Protein AF-A0A257VF81-F1 (afdb_monomer)

Foldseek 3Di:
DDDQVPWDKDADDDDDDPPDPDDPNPPPQWIKIKTDDPVVGWIKIKIFRNVFDQAADDDPDPQDQDDPNVLRDCPDPDRGDGMDMDTPPRNVD

Mean predicted aligned error: 8.59 Å

Structure (mmCIF, N/CA/C/O backbone):
data_AF-A0A257VF81-F1
#
_entry.id   AF-A0A257VF81-F1
#
loop_
_atom_site.group_PDB
_atom_site.id
_atom_site.type_symbol
_atom_site.label_atom_id
_atom_site.label_alt_id
_atom_site.label_comp_id
_atom_site.label_asym_id
_atom_site.label_entity_id
_atom_site.label_seq_id
_atom_site.pdbx_PDB_ins_code
_atom_site.Cartn_x
_atom_site.Cartn_y
_atom_site.Cartn_z
_atom_site.occupancy
_atom_site.B_iso_or_equiv
_atom_site.auth_seq_id
_atom_site.auth_comp_id
_atom_site.auth_asym_id
_atom_s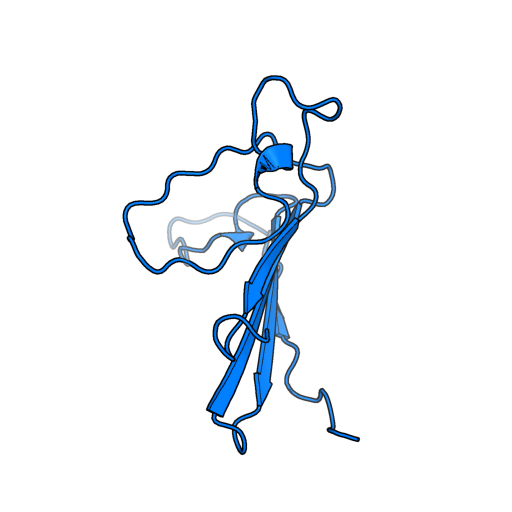ite.auth_atom_id
_atom_site.pdbx_PDB_model_num
ATOM 1 N N . MET A 1 1 ? 1.231 -18.223 -17.392 1.00 38.88 1 MET A N 1
ATOM 2 C CA . MET A 1 1 ? 0.207 -18.329 -16.332 1.00 38.88 1 MET A CA 1
ATOM 3 C C . MET A 1 1 ? 0.995 -18.622 -15.064 1.00 38.88 1 MET A C 1
ATOM 5 O O . MET A 1 1 ? 1.335 -19.772 -14.834 1.00 38.88 1 MET A O 1
ATOM 9 N N . GLY A 1 2 ? 1.514 -17.562 -14.434 1.00 37.22 2 GLY A N 1
ATOM 10 C CA . GLY A 1 2 ? 2.600 -17.647 -13.451 1.00 37.22 2 GLY A CA 1
ATOM 11 C C . GLY A 1 2 ? 2.138 -18.252 -12.130 1.00 37.22 2 GLY A C 1
ATOM 12 O O . GLY A 1 2 ? 1.046 -17.949 -11.657 1.00 37.22 2 GLY A O 1
ATOM 13 N N . ASP A 1 3 ? 2.964 -19.140 -11.591 1.00 38.00 3 ASP A N 1
ATOM 14 C CA . ASP A 1 3 ? 2.799 -19.796 -10.300 1.00 38.00 3 ASP A CA 1
ATOM 15 C C . ASP A 1 3 ? 2.964 -18.772 -9.158 1.00 38.00 3 ASP A C 1
ATOM 17 O O . ASP A 1 3 ? 4.035 -18.202 -8.971 1.00 38.00 3 ASP A O 1
ATOM 21 N N . PHE A 1 4 ? 1.891 -18.528 -8.399 1.00 45.25 4 PHE A N 1
ATOM 22 C CA . PHE A 1 4 ? 1.829 -17.622 -7.242 1.00 45.25 4 PHE A CA 1
ATOM 23 C C . PHE A 1 4 ? 2.441 -18.246 -5.962 1.00 45.25 4 PHE A C 1
ATOM 25 O O . PHE A 1 4 ? 1.970 -17.996 -4.852 1.00 45.25 4 PHE A O 1
ATOM 32 N N . SER A 1 5 ? 3.483 -19.076 -6.074 1.00 45.44 5 SER A N 1
ATOM 33 C CA . SER A 1 5 ? 3.995 -19.911 -4.969 1.00 45.44 5 SER A CA 1
ATOM 34 C C . SER A 1 5 ? 4.730 -19.169 -3.841 1.00 45.44 5 SER A C 1
ATOM 36 O O . SER A 1 5 ? 5.159 -19.800 -2.876 1.00 45.44 5 SER A O 1
ATOM 38 N N . GLN A 1 6 ? 4.847 -17.838 -3.901 1.00 46.41 6 GLN A N 1
ATOM 39 C CA . GLN A 1 6 ? 5.536 -17.019 -2.887 1.00 46.41 6 GLN A CA 1
ATOM 40 C C . GLN A 1 6 ? 4.613 -15.988 -2.204 1.00 46.41 6 GLN A C 1
ATOM 42 O O . GLN A 1 6 ? 5.099 -15.013 -1.630 1.00 46.41 6 GLN A O 1
ATOM 47 N N . SER A 1 7 ? 3.284 -16.172 -2.232 1.00 48.00 7 SER A N 1
ATOM 48 C CA . SER A 1 7 ? 2.370 -15.313 -1.467 1.00 48.00 7 SER A CA 1
ATOM 49 C C . SER A 1 7 ? 2.484 -15.612 0.032 1.00 48.00 7 SER A C 1
ATOM 51 O O . SER A 1 7 ? 1.881 -16.563 0.532 1.00 48.00 7 SER A O 1
ATOM 53 N N . SER A 1 8 ? 3.267 -14.825 0.768 1.00 54.53 8 SER A N 1
ATOM 54 C CA . SER A 1 8 ? 3.331 -14.940 2.229 1.00 54.53 8 SER A CA 1
ATOM 55 C C . SER A 1 8 ? 2.431 -13.883 2.867 1.00 54.53 8 SER A C 1
ATOM 57 O O . SER A 1 8 ? 2.656 -12.685 2.711 1.00 54.53 8 SER A O 1
ATOM 59 N N . ILE A 1 9 ? 1.380 -14.335 3.556 1.00 55.81 9 ILE A N 1
ATOM 60 C CA . ILE A 1 9 ? 0.573 -13.504 4.456 1.00 55.81 9 ILE A CA 1
ATOM 61 C C . ILE A 1 9 ? 1.079 -13.788 5.865 1.00 55.81 9 ILE A C 1
ATOM 63 O O . ILE A 1 9 ? 1.068 -14.941 6.300 1.00 55.81 9 ILE A O 1
ATOM 67 N N . ARG A 1 10 ? 1.547 -12.758 6.570 1.00 57.94 10 ARG A N 1
ATOM 68 C CA . ARG A 1 10 ? 1.955 -12.880 7.976 1.00 57.94 10 ARG A CA 1
ATOM 69 C C . ARG A 1 10 ? 0.864 -12.290 8.868 1.00 57.94 10 ARG A C 1
ATOM 71 O O . ARG A 1 10 ? 0.326 -11.226 8.574 1.00 57.94 10 ARG A O 1
ATOM 78 N N . SER A 1 11 ? 0.520 -13.010 9.930 1.00 51.78 11 SER A N 1
ATOM 79 C CA . SER A 1 11 ? -0.409 -12.578 10.977 1.00 51.78 11 SER A CA 1
ATOM 80 C C . SER A 1 11 ? 0.080 -13.154 12.305 1.00 51.78 11 SER A C 1
ATOM 82 O O . SER A 1 11 ? -0.228 -14.301 12.634 1.00 51.78 11 SER A O 1
ATOM 84 N N . ASP A 1 12 ? 0.910 -12.416 13.029 1.00 53.09 12 ASP A N 1
ATOM 85 C CA . ASP A 1 12 ? 1.467 -12.823 14.314 1.00 53.09 12 ASP A CA 1
ATOM 86 C C . ASP A 1 12 ? 0.842 -12.017 15.454 1.00 53.09 12 ASP A C 1
ATOM 88 O O . ASP A 1 12 ? 1.209 -10.886 15.742 1.00 53.09 12 ASP A O 1
ATOM 92 N N . ALA A 1 13 ? -0.110 -12.636 16.150 1.00 52.78 13 ALA A N 1
ATOM 93 C CA . ALA A 1 13 ? -0.621 -12.112 17.408 1.00 52.78 13 ALA A CA 1
ATOM 94 C C . ALA A 1 13 ? -0.674 -13.231 18.455 1.00 52.78 13 ALA A C 1
ATOM 96 O O . ALA A 1 13 ? -1.675 -13.937 18.554 1.00 52.78 13 ALA A O 1
ATOM 97 N N . SER A 1 14 ? 0.394 -13.382 19.254 1.00 47.12 14 SER A N 1
ATOM 98 C CA . SER A 1 14 ? 0.297 -13.940 20.615 1.00 47.12 14 SER A CA 1
ATOM 99 C C . SER A 1 14 ? 1.549 -13.710 21.488 1.00 47.12 14 SER A C 1
ATOM 101 O O . SER A 1 14 ? 2.608 -14.269 21.221 1.00 47.12 14 SER A O 1
ATOM 103 N N . THR A 1 15 ? 1.316 -13.015 22.612 1.00 47.34 15 THR A N 1
ATOM 104 C CA . THR A 1 15 ? 1.869 -13.238 23.970 1.00 47.34 15 THR A CA 1
ATOM 105 C C . THR A 1 15 ? 3.261 -12.703 24.355 1.00 47.34 15 THR A C 1
ATOM 107 O O . THR A 1 15 ? 4.283 -13.318 24.094 1.00 47.34 15 THR A O 1
ATOM 110 N N . GLY A 1 16 ? 3.243 -11.649 25.187 1.00 50.12 16 GLY A N 1
ATOM 111 C CA . GLY A 1 16 ? 3.938 -11.591 26.485 1.00 50.12 16 GLY A CA 1
ATOM 112 C C . GLY A 1 16 ? 5.468 -11.688 26.515 1.00 50.12 16 GLY A C 1
ATOM 113 O O . GLY A 1 16 ? 6.020 -12.769 26.684 1.00 50.12 16 GLY A O 1
ATOM 114 N N . GLY A 1 17 ? 6.133 -10.531 26.535 1.00 46.16 17 GLY A N 1
ATOM 115 C CA . GLY A 1 17 ? 7.565 -10.388 26.817 1.00 46.16 17 GLY A CA 1
ATOM 116 C C . GLY A 1 17 ? 8.186 -9.333 25.907 1.00 46.16 17 GLY A C 1
ATOM 117 O O . GLY A 1 17 ? 7.998 -9.379 24.700 1.00 46.16 17 GLY A O 1
ATOM 118 N N . LEU A 1 18 ? 8.874 -8.340 26.473 1.00 55.81 18 LEU A N 1
ATOM 119 C CA . LEU A 1 18 ? 9.494 -7.237 25.728 1.00 55.81 18 LEU A CA 1
ATOM 120 C C . LEU A 1 18 ? 10.650 -7.739 24.838 1.00 55.81 18 LEU A C 1
ATOM 122 O O . LEU A 1 18 ? 11.814 -7.681 25.222 1.00 55.81 18 LEU A O 1
ATOM 126 N N . CYS A 1 19 ? 10.311 -8.211 23.641 1.00 50.38 19 CYS A N 1
ATOM 127 C CA . CYS A 1 19 ? 11.175 -8.352 22.469 1.00 50.38 19 CYS A CA 1
ATOM 128 C C . CYS A 1 19 ? 10.310 -8.184 21.205 1.00 50.38 19 CYS A C 1
ATOM 130 O O . CYS A 1 19 ? 10.089 -9.118 20.447 1.00 50.38 19 CYS A O 1
ATOM 132 N N . HIS A 1 20 ? 9.762 -6.979 21.024 1.00 57.50 20 HIS A N 1
ATOM 133 C CA . HIS A 1 20 ? 8.877 -6.623 19.911 1.00 57.50 20 HIS A CA 1
ATOM 134 C C . HIS A 1 20 ? 9.596 -6.850 18.574 1.00 57.50 20 HIS A C 1
ATOM 136 O O . HIS A 1 20 ? 10.555 -6.141 18.248 1.00 57.50 20 HIS A O 1
ATOM 142 N N . SER A 1 21 ? 9.163 -7.850 17.807 1.00 64.38 21 SER A N 1
ATOM 143 C CA . SER A 1 21 ? 9.548 -8.018 16.408 1.00 64.38 21 SER A CA 1
ATOM 144 C C . SER A 1 21 ? 8.787 -6.980 15.592 1.00 64.38 21 SER A C 1
ATOM 146 O O . SER A 1 21 ? 7.831 -7.322 14.908 1.00 64.38 21 SER A O 1
ATOM 148 N N . GLY A 1 22 ? 9.191 -5.714 15.739 1.00 74.19 22 GLY A N 1
ATOM 149 C CA . GLY A 1 22 ? 8.465 -4.550 15.240 1.00 74.19 22 GLY A CA 1
ATOM 150 C C . GLY A 1 22 ? 7.886 -4.777 13.847 1.00 74.19 22 GLY A C 1
ATOM 151 O O . GLY A 1 22 ? 8.625 -5.013 12.888 1.00 74.19 22 GLY A O 1
ATOM 152 N N . GLY A 1 23 ? 6.563 -4.723 13.745 1.00 85.81 23 GLY A N 1
ATOM 153 C CA . GLY A 1 23 ? 5.855 -5.008 12.507 1.00 85.81 23 GLY A CA 1
ATOM 154 C C . GLY A 1 23 ? 4.427 -4.481 12.516 1.00 85.81 23 GLY A C 1
ATOM 155 O O . GLY A 1 23 ? 3.784 -4.338 13.549 1.00 85.81 23 GLY A O 1
ATOM 156 N N . MET A 1 24 ? 3.898 -4.193 11.328 1.00 86.81 24 MET A N 1
ATOM 157 C CA . MET A 1 24 ? 2.538 -3.663 11.184 1.00 86.81 24 MET A CA 1
ATOM 158 C C . MET A 1 24 ? 1.455 -4.699 11.535 1.00 86.81 24 MET A C 1
ATOM 160 O O . MET A 1 24 ? 0.338 -4.327 11.879 1.00 86.81 24 MET A O 1
ATOM 164 N N . THR A 1 25 ? 1.790 -5.992 11.480 1.00 92.25 25 THR A N 1
ATOM 165 C CA . THR A 1 25 ? 0.901 -7.121 11.809 1.00 92.25 25 THR A CA 1
ATOM 166 C C . THR A 1 25 ? 0.687 -7.318 13.307 1.00 92.25 25 THR A C 1
ATOM 168 O O . THR A 1 25 ? -0.220 -8.048 13.697 1.00 92.25 25 THR A O 1
ATOM 171 N N . GLU A 1 26 ? 1.456 -6.624 14.149 1.00 90.19 26 GLU A N 1
ATOM 172 C CA . GLU A 1 26 ? 1.243 -6.617 15.598 1.00 90.19 26 GLU A CA 1
ATOM 173 C C . GLU A 1 26 ? -0.003 -5.809 15.991 1.00 90.19 26 GLU A C 1
ATOM 175 O O . GLU A 1 26 ? -0.511 -5.945 17.105 1.00 90.19 26 GLU A O 1
ATOM 180 N N . ILE A 1 27 ? -0.521 -4.985 15.072 1.00 90.38 27 ILE A N 1
ATOM 181 C CA . ILE A 1 27 ? -1.809 -4.309 15.207 1.00 90.38 27 ILE A CA 1
ATOM 182 C C . ILE A 1 27 ? -2.914 -5.326 14.874 1.00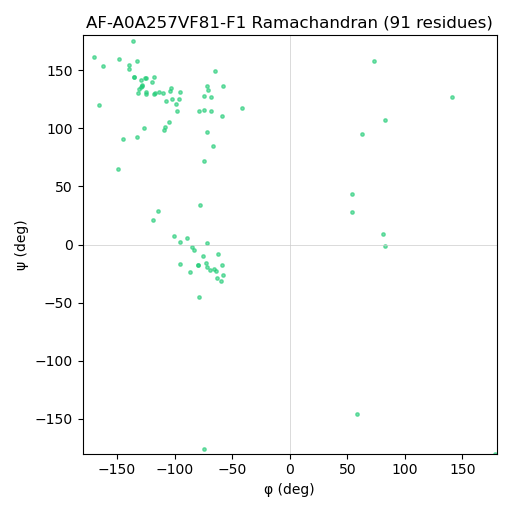 90.38 27 ILE A C 1
ATOM 184 O O . ILE A 1 27 ? -3.022 -5.756 13.721 1.00 90.38 27 ILE A O 1
ATOM 188 N N . PRO A 1 28 ? -3.774 -5.706 15.839 1.00 90.81 28 PRO A N 1
ATOM 189 C CA . PRO A 1 28 ? -4.827 -6.684 15.594 1.00 90.81 28 PRO A CA 1
ATOM 190 C C . PRO A 1 28 ? -5.762 -6.255 14.458 1.00 90.81 28 PRO A C 1
ATOM 192 O O . PRO A 1 28 ? -6.197 -5.106 14.398 1.00 90.81 28 PRO A O 1
ATOM 195 N N . GLY A 1 29 ? -6.094 -7.195 13.573 1.00 90.31 29 GLY A N 1
ATOM 196 C CA . GLY A 1 29 ? -6.965 -6.948 12.419 1.00 90.31 29 GLY A CA 1
ATOM 197 C C . GLY A 1 29 ? -6.260 -6.335 11.204 1.00 90.31 29 GLY A C 1
ATOM 198 O O . GLY A 1 29 ? -6.913 -6.160 10.172 1.00 90.31 29 GLY A O 1
ATOM 199 N N . ILE A 1 30 ? -4.953 -6.053 11.293 1.00 94.50 30 ILE A N 1
ATOM 200 C CA . ILE A 1 30 ? -4.116 -5.709 10.141 1.00 94.50 30 ILE A CA 1
ATOM 201 C C . ILE A 1 30 ? -3.389 -6.957 9.644 1.00 9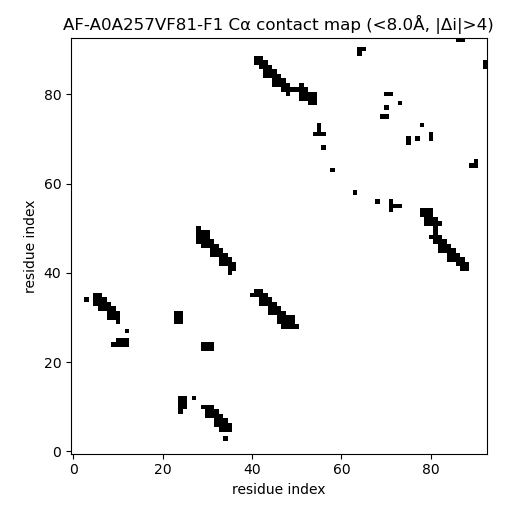4.50 30 ILE A C 1
ATOM 203 O O . ILE A 1 30 ? -2.665 -7.624 10.382 1.00 94.50 30 ILE A O 1
ATOM 207 N N . LYS A 1 31 ? -3.560 -7.261 8.359 1.00 95.31 31 LYS A N 1
ATOM 208 C CA . LYS A 1 31 ? -2.840 -8.327 7.659 1.00 95.31 31 LYS A CA 1
ATOM 209 C C . LYS A 1 31 ? -2.016 -7.728 6.535 1.00 95.31 31 LYS A C 1
ATOM 211 O O . LYS A 1 31 ? -2.457 -6.793 5.874 1.00 95.31 31 LYS A O 1
ATOM 216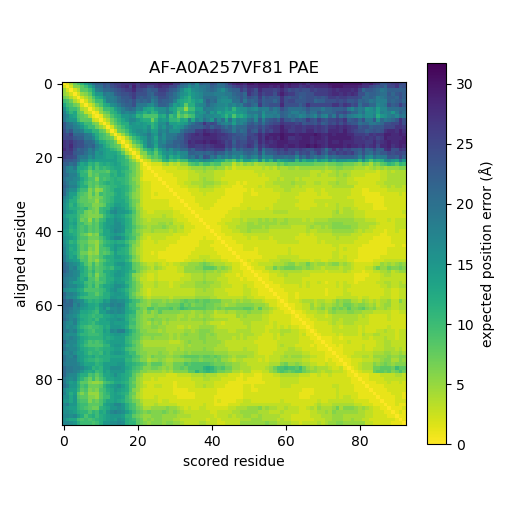 N N . VAL A 1 32 ? -0.839 -8.292 6.294 1.00 96.06 32 VAL A N 1
ATOM 217 C CA . VAL A 1 32 ? 0.028 -7.876 5.187 1.00 96.06 32 VAL A CA 1
ATOM 218 C C . VAL A 1 32 ? 0.348 -9.087 4.328 1.00 96.06 32 VAL A C 1
ATOM 220 O O . VAL A 1 32 ? 0.745 -10.133 4.848 1.00 96.06 32 VAL A O 1
ATOM 223 N N . GLY A 1 33 ? 0.147 -8.945 3.022 1.00 95.12 33 GLY A N 1
ATOM 224 C CA . GLY A 1 33 ? 0.485 -9.942 2.016 1.00 95.12 33 GLY A CA 1
ATOM 225 C C . GLY A 1 33 ? 1.396 -9.353 0.949 1.00 95.12 33 GLY A C 1
ATOM 226 O O . GLY A 1 33 ? 1.228 -8.202 0.549 1.00 95.12 33 GLY A O 1
ATOM 227 N N . HIS A 1 34 ? 2.339 -10.154 0.468 1.00 96.50 34 HIS A N 1
ATOM 228 C CA . HIS A 1 34 ? 3.234 -9.783 -0.626 1.00 96.50 34 HIS A CA 1
ATOM 229 C C . HIS A 1 34 ? 3.163 -10.828 -1.730 1.00 96.50 34 HIS A C 1
ATOM 231 O O . HIS A 1 34 ? 3.090 -12.023 -1.439 1.00 96.50 34 HIS A O 1
ATOM 237 N N . ALA A 1 35 ? 3.236 -10.387 -2.979 1.00 96.44 35 ALA A N 1
ATOM 238 C CA . ALA A 1 35 ? 3.470 -11.247 -4.129 1.00 96.44 35 ALA A CA 1
ATOM 239 C C . ALA A 1 35 ? 4.577 -10.626 -4.981 1.00 96.44 35 ALA A C 1
ATOM 241 O O . ALA A 1 35 ? 4.512 -9.442 -5.301 1.00 96.44 35 ALA A O 1
ATOM 242 N N . SER A 1 36 ? 5.582 -11.419 -5.346 1.00 96.75 36 SER A N 1
ATOM 243 C CA . SER A 1 36 ? 6.737 -10.958 -6.120 1.00 96.75 36 SER A CA 1
ATOM 244 C C . SER A 1 36 ? 6.961 -11.861 -7.323 1.00 96.75 36 SER A C 1
ATOM 246 O O . SER A 1 36 ? 6.953 -13.084 -7.189 1.00 96.75 36 SER A O 1
ATOM 248 N N . ASP A 1 37 ? 7.209 -11.248 -8.475 1.00 96.31 37 ASP A N 1
ATOM 249 C CA . ASP A 1 37 ? 7.725 -11.901 -9.671 1.00 96.31 37 ASP A CA 1
ATOM 250 C C . ASP A 1 37 ? 9.204 -11.522 -9.817 1.00 96.31 37 ASP A C 1
ATOM 252 O O . ASP A 1 37 ? 9.554 -10.387 -10.155 1.00 96.31 37 ASP A O 1
ATOM 256 N N . PHE A 1 38 ? 10.081 -12.479 -9.513 1.00 95.31 38 PHE A N 1
ATOM 257 C CA . PHE A 1 38 ? 11.528 -12.274 -9.546 1.00 95.31 38 PHE A CA 1
ATOM 258 C C . PHE A 1 38 ? 12.118 -12.341 -10.959 1.00 95.31 38 PHE A C 1
ATOM 260 O O . PHE A 1 38 ? 13.231 -11.854 -11.152 1.00 95.31 38 PHE A O 1
ATOM 267 N N . GLU A 1 39 ? 11.406 -12.900 -11.943 1.00 96.38 39 GLU A N 1
ATOM 268 C CA . GLU A 1 39 ? 11.854 -12.882 -13.341 1.00 96.38 39 GLU A CA 1
ATOM 269 C C . GLU A 1 39 ? 11.558 -11.519 -13.973 1.00 96.38 39 GLU A C 1
ATOM 271 O O . GLU A 1 39 ? 12.429 -10.921 -14.607 1.00 96.38 39 GLU A O 1
ATOM 276 N N . ALA A 1 40 ? 10.352 -10.991 -13.745 1.00 94.88 40 ALA A N 1
ATOM 277 C CA . ALA A 1 40 ? 9.937 -9.675 -14.230 1.00 94.88 40 ALA A CA 1
ATOM 278 C C . ALA A 1 40 ? 10.397 -8.505 -13.335 1.00 94.88 40 ALA A C 1
ATOM 280 O O . ALA A 1 40 ? 10.185 -7.345 -13.691 1.00 94.88 40 ALA A O 1
ATOM 281 N N . LEU A 1 41 ? 11.024 -8.794 -12.187 1.00 95.44 41 LEU A N 1
ATOM 282 C CA . LEU A 1 41 ? 11.498 -7.816 -11.196 1.00 95.44 41 LEU A CA 1
ATOM 283 C C . LEU A 1 41 ? 10.394 -6.853 -10.722 1.00 95.44 41 LEU A C 1
ATOM 285 O O . LEU A 1 41 ? 10.606 -5.645 -10.600 1.00 95.44 41 LEU A O 1
ATOM 289 N N . THR A 1 42 ? 9.207 -7.389 -10.448 1.00 96.25 42 THR A N 1
ATOM 290 C CA . THR A 1 42 ? 8.045 -6.621 -9.981 1.00 96.25 42 THR A CA 1
ATOM 291 C C . THR A 1 42 ? 7.328 -7.346 -8.843 1.00 96.25 42 THR A C 1
ATOM 293 O O . THR A 1 42 ? 7.679 -8.462 -8.465 1.00 96.25 42 THR A O 1
ATOM 296 N N . GLY A 1 43 ? 6.318 -6.712 -8.264 1.00 96.88 43 GLY A N 1
ATOM 297 C CA . GLY A 1 43 ? 5.500 -7.307 -7.219 1.00 96.88 43 GLY A CA 1
ATOM 298 C C . GLY A 1 43 ? 4.443 -6.346 -6.709 1.00 96.88 43 GLY A C 1
ATOM 299 O O . GLY A 1 43 ? 4.358 -5.202 -7.151 1.00 96.88 43 GLY A O 1
ATOM 300 N N . CYS A 1 44 ? 3.652 -6.805 -5.752 1.00 97.25 44 CYS A N 1
ATOM 301 C CA . CYS A 1 44 ? 2.711 -5.974 -5.029 1.00 97.25 44 CYS A CA 1
ATOM 302 C C . CYS A 1 44 ? 2.686 -6.337 -3.544 1.00 97.25 44 CYS A C 1
ATOM 304 O O . CYS A 1 44 ? 3.028 -7.446 -3.124 1.00 97.25 44 CYS A O 1
ATOM 306 N N . THR A 1 45 ? 2.297 -5.361 -2.738 1.00 97.44 45 THR A N 1
ATOM 307 C CA . THR A 1 45 ? 2.069 -5.501 -1.305 1.00 97.44 45 THR A CA 1
ATOM 308 C C . THR A 1 45 ? 0.662 -5.033 -1.001 1.00 97.44 45 THR A C 1
ATOM 310 O O . THR A 1 45 ? 0.272 -3.945 -1.416 1.00 97.44 45 THR A O 1
ATOM 313 N N . VAL A 1 46 ? -0.084 -5.840 -0.259 1.00 97.31 46 VAL A N 1
ATOM 314 C CA . VAL A 1 46 ? -1.445 -5.528 0.167 1.00 97.31 46 VAL A CA 1
ATOM 315 C C . VAL A 1 46 ? -1.483 -5.474 1.682 1.00 97.31 46 VAL A C 1
ATOM 317 O O . VAL A 1 46 ? -1.047 -6.405 2.359 1.00 97.31 46 VAL A O 1
ATOM 320 N N . ILE A 1 47 ? -2.043 -4.391 2.201 1.00 96.62 47 ILE A N 1
ATOM 321 C CA . ILE A 1 47 ? -2.429 -4.250 3.600 1.00 96.62 47 ILE A CA 1
ATOM 322 C C . ILE A 1 47 ? -3.939 -4.448 3.651 1.00 96.62 47 ILE A C 1
ATOM 324 O O . ILE A 1 47 ? -4.658 -3.764 2.929 1.00 96.62 47 ILE A O 1
ATOM 328 N N . LEU A 1 48 ? -4.419 -5.374 4.476 1.00 96.75 48 LEU A N 1
ATOM 329 C CA . LEU A 1 48 ? -5.839 -5.645 4.682 1.00 96.75 48 LEU A CA 1
ATOM 330 C C . LEU A 1 48 ? -6.239 -5.278 6.109 1.00 96.75 48 LEU A C 1
ATOM 332 O O . LEU A 1 48 ? -5.598 -5.708 7.067 1.00 96.75 48 LEU A O 1
ATOM 336 N N . CYS A 1 49 ? -7.329 -4.531 6.226 1.00 95.88 49 CYS A N 1
ATOM 337 C CA . CYS A 1 49 ? -7.951 -4.111 7.474 1.00 95.88 49 CYS A CA 1
ATOM 338 C C . CYS A 1 49 ? -9.273 -4.876 7.622 1.00 95.88 49 CYS A C 1
ATOM 340 O O . CYS A 1 49 ? -10.277 -4.491 7.022 1.00 95.88 49 CYS A O 1
ATOM 342 N N . GLU A 1 50 ? -9.291 -5.968 8.392 1.00 91.31 50 GLU A N 1
ATOM 343 C CA . GLU A 1 50 ? -10.420 -6.922 8.405 1.00 91.31 50 GLU A CA 1
ATOM 344 C C . GLU A 1 50 ? -11.764 -6.304 8.826 1.00 91.31 50 GLU A C 1
ATOM 346 O O . GLU A 1 50 ? -12.810 -6.721 8.336 1.00 91.31 50 GLU A O 1
ATOM 351 N N . GLY A 1 51 ? -11.740 -5.298 9.705 1.00 90.88 51 GLY A N 1
ATOM 352 C CA . GLY A 1 51 ? -12.922 -4.533 10.129 1.00 90.88 51 GLY A CA 1
ATOM 353 C C . GLY A 1 51 ? -13.076 -3.171 9.445 1.00 90.88 51 GLY A C 1
ATOM 354 O O . GLY A 1 51 ? -13.919 -2.378 9.861 1.00 90.88 51 GLY A O 1
ATOM 355 N N . GLY A 1 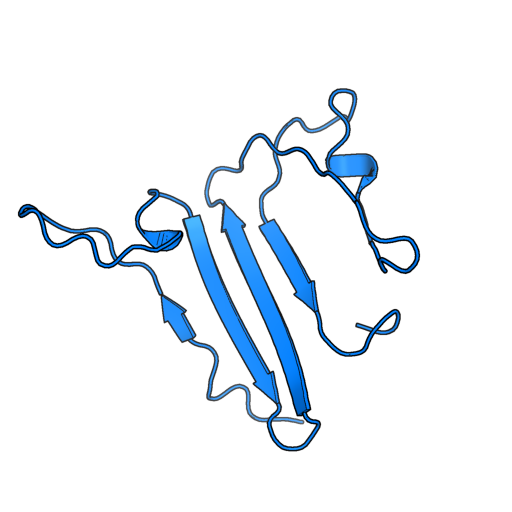52 ? -12.243 -2.878 8.444 1.00 93.31 52 GLY A N 1
ATOM 356 C CA . GLY A 1 52 ? -12.039 -1.527 7.933 1.00 93.31 52 GLY A CA 1
ATOM 357 C C . GLY A 1 52 ? -11.221 -0.652 8.892 1.00 93.31 52 GLY A C 1
ATOM 358 O O . GLY A 1 52 ? -11.123 -0.913 10.091 1.00 93.31 52 GLY A O 1
ATOM 359 N N . ALA A 1 53 ? -10.606 0.395 8.354 1.00 93.94 53 ALA A N 1
ATOM 360 C CA . ALA A 1 53 ? -9.838 1.373 9.115 1.00 93.94 53 ALA A CA 1
ATOM 361 C C . ALA A 1 53 ? -10.179 2.795 8.666 1.00 93.94 53 ALA A C 1
ATOM 363 O O . ALA A 1 53 ? -10.394 3.044 7.479 1.00 93.94 53 ALA A O 1
ATOM 364 N N . VAL A 1 54 ? -10.189 3.732 9.615 1.00 93.94 54 VAL A N 1
ATOM 365 C CA . VAL A 1 54 ? -10.161 5.162 9.289 1.00 93.94 54 VAL A CA 1
ATOM 366 C C . VAL A 1 54 ? -8.786 5.464 8.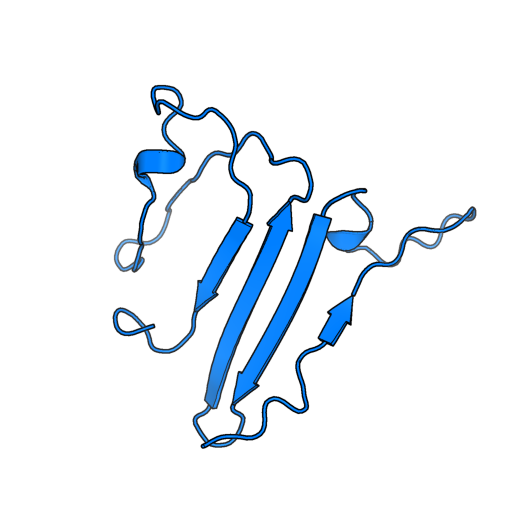709 1.00 93.94 54 VAL A C 1
ATOM 368 O O . VAL A 1 54 ? -7.771 5.131 9.322 1.00 93.94 54 VAL A O 1
ATOM 371 N N . ALA A 1 55 ? -8.753 6.074 7.530 1.00 92.69 55 ALA A N 1
ATOM 372 C CA . ALA A 1 55 ? -7.524 6.294 6.790 1.00 92.69 55 ALA A CA 1
ATOM 373 C C . ALA A 1 55 ? -7.427 7.734 6.278 1.00 92.69 55 ALA A C 1
ATOM 375 O O . ALA A 1 55 ? -8.422 8.444 6.149 1.00 92.69 55 ALA A O 1
ATOM 376 N N . GLY A 1 56 ? -6.196 8.147 6.003 1.00 93.00 56 GLY A N 1
ATOM 377 C CA . GLY A 1 56 ? -5.851 9.395 5.341 1.00 93.00 56 GLY A CA 1
ATOM 378 C C . GLY A 1 56 ? -4.581 9.180 4.527 1.00 93.00 56 GLY A C 1
ATOM 379 O O . GLY A 1 56 ? -3.829 8.235 4.778 1.00 93.00 56 GLY A O 1
ATOM 380 N N . VAL A 1 57 ? -4.352 10.042 3.543 1.00 94.06 57 VAL A N 1
ATOM 381 C CA . VAL A 1 57 ? -3.210 9.947 2.632 1.00 94.06 57 VAL A CA 1
ATOM 382 C C . VAL A 1 57 ? -2.485 11.285 2.561 1.00 94.06 57 VAL A C 1
ATOM 384 O O . VAL A 1 57 ? -3.116 12.339 2.542 1.00 94.06 57 VAL A O 1
ATOM 387 N N . ASP A 1 58 ? -1.159 11.227 2.503 1.00 95.00 58 ASP A N 1
ATOM 388 C CA . ASP A 1 58 ? -0.294 12.358 2.189 1.00 95.00 58 ASP A CA 1
ATOM 389 C C . ASP A 1 58 ? 0.665 11.953 1.066 1.00 95.00 58 ASP A C 1
ATOM 391 O O . ASP A 1 58 ? 1.192 10.837 1.058 1.00 95.00 58 ASP A O 1
ATOM 395 N N . ILE A 1 59 ? 0.868 12.846 0.098 1.00 94.44 59 ILE A N 1
ATOM 396 C CA . ILE A 1 59 ? 1.676 12.586 -1.097 1.00 94.44 59 ILE A CA 1
ATOM 397 C C . ILE A 1 59 ? 2.731 13.674 -1.218 1.00 94.44 59 ILE A C 1
ATOM 399 O O . ILE A 1 59 ? 2.481 14.757 -1.743 1.00 94.44 59 ILE A O 1
ATOM 403 N N . GLY A 1 60 ? 3.951 13.353 -0.798 1.00 94.44 60 GLY A N 1
ATOM 404 C CA . GLY A 1 60 ? 5.096 14.243 -0.994 1.00 94.44 60 GLY A CA 1
ATOM 405 C C . GLY A 1 60 ? 5.705 14.184 -2.403 1.00 94.44 60 GLY A C 1
ATOM 406 O O . GLY A 1 60 ? 6.463 15.073 -2.783 1.00 94.44 60 GLY A O 1
ATOM 407 N N . GLY A 1 61 ? 5.422 13.132 -3.181 1.00 93.44 61 GLY A N 1
ATOM 408 C CA . GLY A 1 61 ? 6.054 12.876 -4.480 1.00 93.44 61 GLY A CA 1
ATOM 409 C C . GLY A 1 61 ? 5.255 13.404 -5.675 1.00 93.44 61 GLY A C 1
ATOM 410 O O . GLY A 1 61 ? 4.081 13.079 -5.832 1.00 93.44 61 GLY A O 1
ATOM 411 N N . ALA A 1 62 ? 5.914 14.133 -6.581 1.00 91.50 62 ALA A N 1
ATOM 412 C CA . ALA A 1 62 ? 5.270 14.735 -7.757 1.00 91.50 62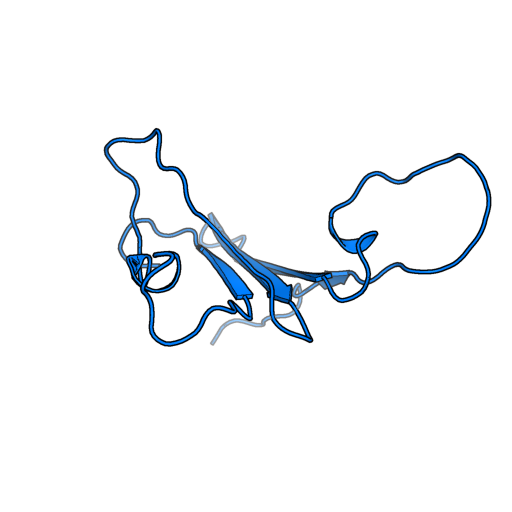 ALA A CA 1
ATOM 413 C C . ALA A 1 62 ? 4.861 13.733 -8.860 1.00 91.50 62 ALA A C 1
ATOM 415 O O . ALA A 1 62 ? 4.028 14.058 -9.698 1.00 91.50 62 ALA A O 1
ATOM 416 N N . ALA A 1 63 ? 5.444 12.530 -8.876 1.00 92.62 63 ALA A N 1
ATOM 417 C CA . ALA A 1 63 ? 5.205 11.499 -9.894 1.00 92.62 63 ALA A CA 1
ATOM 418 C C . ALA A 1 63 ? 4.518 10.247 -9.315 1.00 92.62 63 ALA A C 1
ATOM 420 O O . ALA A 1 63 ? 4.735 9.133 -9.789 1.00 92.62 63 ALA A O 1
ATOM 421 N N . THR A 1 64 ? 3.728 10.419 -8.254 1.00 92.56 64 THR A N 1
ATOM 422 C CA . THR A 1 64 ? 3.031 9.310 -7.592 1.00 92.56 64 THR A CA 1
ATOM 423 C C . THR A 1 64 ? 1.856 8.845 -8.453 1.00 92.56 64 THR A C 1
ATOM 425 O O . THR A 1 64 ? 0.908 9.597 -8.671 1.00 92.56 64 THR A O 1
ATOM 428 N N . GLY A 1 65 ? 1.913 7.605 -8.941 1.00 92.69 65 GLY A N 1
ATOM 429 C CA . GLY A 1 65 ? 0.767 6.935 -9.556 1.00 92.69 65 GLY A CA 1
ATOM 430 C C . GLY A 1 65 ? -0.216 6.510 -8.471 1.00 92.69 65 GLY A C 1
ATOM 431 O O . GLY A 1 65 ? 0.188 5.893 -7.487 1.00 92.69 65 GLY A O 1
ATOM 432 N N . THR A 1 66 ? -1.484 6.884 -8.611 1.00 94.25 66 THR A N 1
ATOM 433 C CA . THR A 1 66 ? -2.499 6.632 -7.584 1.00 94.25 66 THR A CA 1
ATOM 434 C C . THR A 1 66 ? -3.810 6.209 -8.222 1.00 94.25 66 THR A C 1
ATOM 436 O O . THR A 1 66 ? -4.103 6.587 -9.355 1.00 94.25 66 THR A O 1
ATOM 439 N N . GLN A 1 67 ? -4.582 5.417 -7.487 1.00 92.94 67 GLN A N 1
ATOM 440 C CA . GLN A 1 67 ? -5.944 5.027 -7.828 1.00 92.94 67 GLN A CA 1
ATOM 441 C C . GLN A 1 67 ? -6.802 5.152 -6.568 1.00 92.94 67 GLN A C 1
ATOM 443 O O . GLN A 1 67 ? -6.316 4.908 -5.465 1.00 92.94 67 GLN A O 1
ATOM 448 N N . GLU A 1 68 ? -8.060 5.556 -6.733 1.00 91.81 68 GLU A N 1
ATOM 449 C CA . GLU A 1 68 ? -9.073 5.626 -5.665 1.00 91.81 68 GLU A CA 1
ATOM 450 C C . GLU A 1 68 ? -8.704 6.433 -4.401 1.00 91.81 68 GLU A C 1
ATOM 452 O O . GLU A 1 68 ? -9.242 6.195 -3.318 1.00 91.81 68 GLU A O 1
ATOM 457 N N . LEU A 1 69 ? -7.838 7.445 -4.515 1.00 91.31 69 LEU A N 1
ATOM 458 C CA . LEU A 1 69 ? -7.510 8.300 -3.368 1.00 91.31 69 LEU A CA 1
ATOM 459 C C . LEU A 1 69 ? -8.677 9.137 -2.853 1.00 91.31 69 LEU A C 1
ATOM 461 O O . LEU A 1 69 ? -8.656 9.534 -1.691 1.00 91.31 69 LEU A O 1
ATOM 465 N N . ASP A 1 70 ? -9.706 9.366 -3.666 1.00 90.75 70 ASP A N 1
ATOM 466 C CA . ASP A 1 70 ? -10.918 10.060 -3.223 1.00 90.75 70 ASP A CA 1
ATOM 467 C C . ASP A 1 70 ? -11.590 9.342 -2.039 1.00 90.75 70 ASP A C 1
ATOM 469 O O . ASP A 1 70 ? -12.203 9.995 -1.193 1.00 90.75 70 ASP A O 1
ATOM 473 N N . THR A 1 71 ? -11.398 8.023 -1.904 1.00 91.56 71 THR A N 1
ATOM 474 C CA . THR A 1 71 ? -11.863 7.225 -0.755 1.00 91.56 71 THR A CA 1
ATOM 475 C C . THR A 1 71 ? -11.195 7.634 0.562 1.00 91.56 71 THR A C 1
ATOM 477 O O . THR A 1 71 ? -11.754 7.421 1.635 1.00 91.56 71 THR A O 1
ATOM 480 N N . MET A 1 72 ? -10.015 8.255 0.497 1.00 92.31 72 MET A N 1
ATOM 481 C CA . MET A 1 72 ? -9.278 8.770 1.658 1.00 92.31 72 MET A CA 1
ATOM 482 C C . MET A 1 72 ? -9.739 10.177 2.071 1.00 92.31 72 MET A C 1
ATOM 484 O O . MET A 1 72 ? -9.228 10.736 3.043 1.00 92.31 72 MET A O 1
ATOM 488 N N . CYS A 1 73 ? -10.683 10.781 1.339 1.00 90.94 73 CYS A N 1
ATOM 489 C CA . CYS A 1 73 ? -11.253 12.073 1.694 1.00 90.94 73 CYS A CA 1
ATOM 490 C C . CYS A 1 73 ? -12.164 11.937 2.931 1.00 90.94 73 CYS A C 1
ATOM 492 O O . CYS A 1 73 ? -13.065 11.099 2.928 1.00 90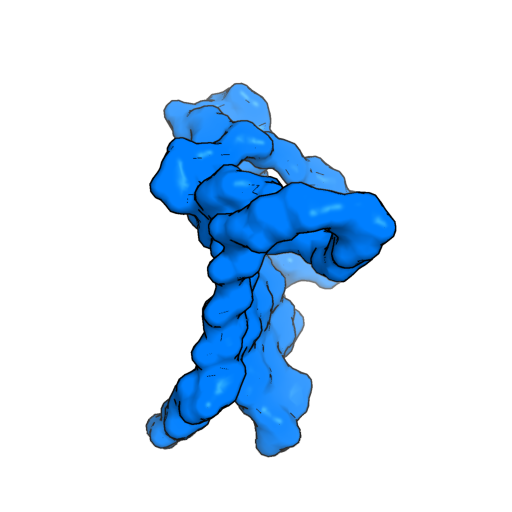.94 73 CYS A O 1
ATOM 494 N N . PRO A 1 74 ? -12.047 12.810 3.950 1.00 89.50 74 PRO A N 1
ATOM 495 C CA . PRO A 1 74 ? -12.938 12.792 5.118 1.00 89.50 74 PRO A CA 1
ATOM 496 C C . PRO A 1 74 ? -14.429 12.982 4.797 1.00 89.50 74 PRO A C 1
ATOM 498 O O . PRO A 1 74 ? -15.280 12.711 5.639 1.00 89.50 74 PRO A O 1
ATOM 501 N N . LEU A 1 75 ? -14.746 13.489 3.601 1.00 91.50 75 LEU A N 1
ATOM 502 C CA . LEU A 1 75 ? -16.112 13.702 3.114 1.00 91.50 75 LEU A CA 1
ATOM 503 C C . LEU A 1 75 ? -16.624 12.544 2.246 1.00 91.50 75 LEU A C 1
ATOM 505 O O . LEU A 1 75 ? -17.726 12.630 1.703 1.00 91.50 75 LEU A O 1
ATOM 509 N N . HIS A 1 76 ? -15.827 11.490 2.069 1.00 92.38 76 HIS A N 1
ATOM 510 C CA . HIS A 1 76 ? -16.218 10.335 1.281 1.00 92.38 76 HIS A CA 1
ATOM 511 C C . HIS A 1 76 ? -17.398 9.593 1.933 1.00 92.38 76 HIS A C 1
ATOM 513 O O . HIS A 1 76 ? -17.566 9.585 3.152 1.00 92.38 76 HIS A O 1
ATOM 519 N N . VAL A 1 77 ? -18.242 8.962 1.110 1.00 91.88 77 VAL A N 1
ATOM 520 C CA . VAL A 1 77 ? -19.488 8.313 1.567 1.00 91.88 77 VAL A CA 1
ATOM 521 C C . VAL A 1 77 ? -19.239 7.142 2.525 1.00 91.88 77 VAL A C 1
ATOM 523 O O . VAL A 1 77 ? -20.068 6.856 3.387 1.00 91.88 77 VAL A O 1
ATOM 526 N N . THR A 1 78 ? -18.088 6.479 2.395 1.00 86.06 78 THR A N 1
ATOM 527 C CA . THR A 1 78 ? -17.578 5.529 3.389 1.00 86.06 78 THR A CA 1
ATOM 528 C C . THR A 1 78 ? -16.449 6.178 4.174 1.00 86.06 78 THR A C 1
ATOM 530 O O . THR A 1 78 ? -15.533 6.737 3.580 1.00 86.06 78 THR A O 1
ATOM 533 N N . GLY A 1 79 ? -16.500 6.060 5.502 1.00 88.00 79 GLY A N 1
ATOM 534 C CA . GLY A 1 79 ? -15.421 6.484 6.398 1.00 88.00 79 GLY A CA 1
ATOM 535 C C . GLY A 1 79 ? -14.378 5.396 6.672 1.00 88.00 79 GLY A C 1
ATOM 536 O O . GLY A 1 79 ? -13.528 5.588 7.539 1.00 88.00 79 GLY A O 1
ATOM 537 N N . LEU A 1 80 ? -14.473 4.241 6.000 1.00 93.44 80 LEU A N 1
ATOM 538 C CA . LEU A 1 80 ? -13.621 3.076 6.241 1.00 93.44 80 LEU A CA 1
ATOM 539 C C . LEU A 1 80 ? -12.979 2.554 4.954 1.00 93.44 80 LEU A C 1
ATOM 541 O O . LEU A 1 80 ? -13.651 2.374 3.934 1.00 93.44 80 LEU A O 1
ATOM 545 N N . VAL A 1 81 ? -11.690 2.231 5.059 1.00 94.62 81 VAL A N 1
ATOM 546 C CA . VAL A 1 81 ? -10.873 1.571 4.036 1.00 94.62 81 VAL A CA 1
ATOM 547 C C . VAL A 1 81 ? -10.539 0.155 4.488 1.00 94.62 81 VAL A C 1
ATOM 549 O O . VAL A 1 81 ? -10.077 -0.059 5.606 1.00 94.62 81 VAL A O 1
ATOM 552 N N . HIS A 1 82 ? -10.761 -0.820 3.610 1.00 95.50 82 HIS A N 1
ATOM 553 C CA . HIS A 1 82 ? -10.533 -2.240 3.907 1.00 95.50 82 HIS A CA 1
ATOM 554 C C . HIS A 1 82 ? -9.167 -2.737 3.449 1.00 95.50 82 HIS A C 1
ATOM 556 O O . HIS A 1 82 ? -8.712 -3.786 3.899 1.00 95.50 82 HIS A O 1
ATOM 562 N N . GLY A 1 83 ? -8.498 -2.001 2.567 1.00 95.25 83 GLY A N 1
ATOM 563 C CA . GLY A 1 83 ? -7.149 -2.346 2.182 1.00 95.25 83 GLY A CA 1
ATOM 564 C C . GLY A 1 83 ? -6.460 -1.281 1.355 1.00 95.25 83 GLY A C 1
ATOM 565 O O . GLY A 1 83 ? -7.094 -0.390 0.795 1.00 95.25 83 GLY A O 1
ATOM 566 N N . ILE A 1 84 ? -5.139 -1.390 1.321 1.00 96.31 84 ILE A N 1
ATOM 567 C CA . ILE A 1 84 ? -4.238 -0.501 0.595 1.00 96.31 84 ILE A CA 1
ATOM 568 C C . ILE A 1 84 ? -3.291 -1.385 -0.205 1.00 96.31 84 ILE A C 1
ATOM 570 O O . ILE A 1 84 ? -2.757 -2.362 0.325 1.00 96.31 84 ILE A O 1
ATOM 574 N N . VAL A 1 85 ? -3.087 -1.042 -1.474 1.00 96.88 85 VAL A N 1
ATOM 575 C CA . VAL A 1 85 ? -2.217 -1.790 -2.381 1.00 96.88 85 VAL A CA 1
ATOM 576 C C . VAL A 1 85 ? -1.064 -0.903 -2.826 1.00 96.88 85 VAL A C 1
ATOM 578 O O . VAL A 1 85 ? -1.270 0.212 -3.297 1.00 96.88 85 VAL A O 1
ATOM 581 N N . PHE A 1 86 ? 0.149 -1.432 -2.709 1.00 96.50 86 PHE A N 1
ATOM 582 C CA . PHE A 1 86 ? 1.345 -0.901 -3.348 1.00 96.50 86 PHE A CA 1
ATOM 583 C C . PHE A 1 86 ? 1.733 -1.840 -4.480 1.00 96.50 86 PHE A C 1
ATOM 585 O O . PHE A 1 86 ? 1.941 -3.029 -4.243 1.00 96.50 86 PHE A O 1
ATOM 592 N N . SER A 1 87 ? 1.836 -1.316 -5.694 1.00 96.44 87 SER A N 1
ATOM 593 C CA . SER A 1 87 ? 2.125 -2.100 -6.893 1.00 96.44 87 SER A CA 1
ATOM 594 C C . SER A 1 87 ? 3.425 -1.620 -7.535 1.00 96.44 87 SER A C 1
ATOM 596 O O . SER A 1 87 ? 3.717 -0.421 -7.563 1.00 96.44 87 SER A O 1
ATOM 598 N N . GLY A 1 88 ? 4.233 -2.562 -8.017 1.00 95.56 88 GLY A N 1
ATOM 599 C CA . GLY A 1 88 ? 5.287 -2.297 -8.990 1.00 95.56 88 GLY A CA 1
ATOM 600 C C . GLY A 1 88 ? 4.694 -2.068 -10.384 1.00 95.56 88 GLY A C 1
ATOM 601 O O . GLY A 1 88 ? 3.485 -2.043 -10.566 1.00 95.56 88 GLY A O 1
ATOM 602 N N . GLY A 1 89 ? 5.534 -1.897 -11.406 1.00 94.00 89 GLY A N 1
ATOM 603 C CA . GLY A 1 89 ? 5.040 -1.687 -12.777 1.00 94.00 89 GLY A CA 1
ATOM 604 C C . GLY A 1 89 ? 4.605 -0.251 -13.106 1.00 94.00 89 GLY A C 1
ATOM 605 O O . GLY A 1 89 ? 4.107 -0.004 -14.204 1.00 94.00 89 GLY A O 1
ATOM 606 N N . SER A 1 90 ? 4.876 0.719 -12.221 1.00 92.56 90 SER A N 1
ATOM 607 C CA . SER A 1 90 ? 4.548 2.140 -12.433 1.00 92.56 90 SER A CA 1
ATOM 608 C C . SER A 1 90 ? 3.039 2.334 -12.656 1.00 92.56 90 SER A C 1
ATOM 610 O O . SER A 1 90 ? 2.241 1.611 -12.078 1.00 92.56 90 SER A O 1
ATOM 612 N N . ALA A 1 91 ? 2.630 3.288 -13.492 1.00 90.81 91 ALA A N 1
ATOM 613 C CA . ALA A 1 91 ? 1.223 3.594 -13.762 1.00 90.81 91 ALA A CA 1
ATOM 614 C C . ALA A 1 91 ? 0.410 2.448 -14.411 1.00 90.81 91 ALA A C 1
ATOM 616 O O . ALA A 1 91 ? -0.799 2.595 -14.568 1.00 90.81 91 ALA A O 1
ATOM 617 N N . PHE A 1 92 ? 1.050 1.350 -14.835 1.00 92.44 92 PHE A N 1
ATOM 618 C CA . PHE A 1 92 ? 0.362 0.176 -15.388 1.00 92.44 92 PHE A CA 1
ATOM 619 C C . PHE A 1 92 ? -0.096 -0.822 -14.319 1.00 92.44 92 PHE A C 1
ATOM 621 O O . PHE A 1 92 ? -0.965 -1.644 -14.612 1.00 92.44 92 PHE A O 1
ATOM 628 N N . GLY A 1 93 ? 0.549 -0.802 -13.149 1.00 88.31 93 GLY A N 1
ATOM 629 C CA . GLY A 1 93 ? 0.271 -1.700 -12.028 1.00 88.31 93 GLY A CA 1
ATOM 630 C C . GLY A 1 93 ? -0.782 -1.161 -11.082 1.00 88.31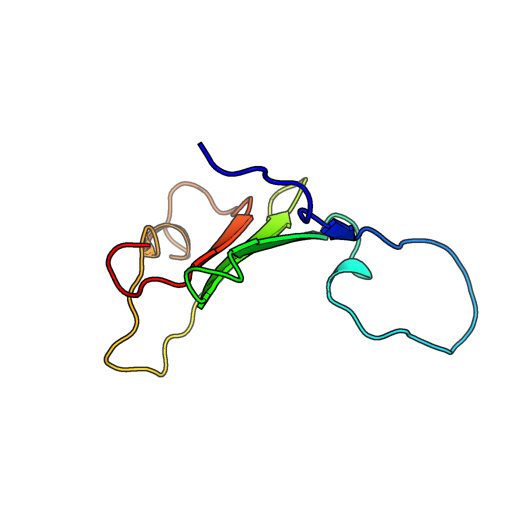 93 GLY A C 1
ATOM 631 O O . GLY A 1 93 ? -1.269 -2.005 -10.298 1.00 88.31 93 GLY A O 1
#

Sequence (93 aa):
MGDFSQSSIRSDASTGGLCHSGGMTEIPGIKVGHASDFEALTGCTVILCEGGAVAGVDIGGAATGTQELDTMCPLHVTGLVHGIVFSGGSAFG

Secondary structure (DSSP, 8-state):
----TT-EEE------SS-----GGGSTTEEEEEEEETTTTEEEEEEEEEEEE--------TT---SSGGGGSTTSS---EEEEEEESSGGG-

Solvent-accessible surface area (backbone atoms only — not comparable to full-atom values): 6063 Å² total; per-residue (Å²): 135,83,82,74,86,66,63,52,69,53,74,62,84,84,81,91,75,102,70,80,80,82,54,75,32,66,42,85,59,34,36,42,36,38,41,70,41,82,88,80,70,38,39,40,38,37,40,37,27,79,83,41,36,80,66,73,81,85,81,92,59,95,82,68,73,81,76,76,63,67,61,40,37,95,82,32,96,50,77,57,44,49,61,49,77,48,57,35,70,62,86,81,80

Radius of gyration: 15.8 Å; Cα contacts (8 Å, |Δi|>4): 125; chains: 1; bounding box: 31×35×43 Å

pLDDT: mean 83.35, std 18.71, range [37.22, 97.44]